Protein AF-A0AAD5Q438-F1 (afdb_monomer_lite)

InterPro domains:
  IPR006906 Timeless, N-terminal [PF04821] (2-163)
  IPR044998 Timeless [PTHR22940] (2-163)

Secondary structure (DSSP, 8-state):
-HHHHHTS-TTT-HHHHHHHHTTHIIIIIHHHHHH-TT-HHHHHHHHHHHHHHHSPPPTT-S-HHHHHHHHHHHHHHHTTTTHHHHHHHHHHHHHHS-GGG--HHHHHHHHHHHHHHHHHHHSPPPPGGG--GGGGGGGGHHHHHHHHHHHTTHHHHHHHHHH--

pLDDT: mean 92.46, std 6.97, range [46.72, 98.56]

Organism: Pythium insidiosum (NCBI:txid114742)

Sequence (165 aa):
MQRAIRRDHARHKLVAKQLGKWKILQKKLLPLLVNHQHDWSLVFSILKVLVMLTMKPPRESTNIAQQLKYLREYKHAFLRDGVISILMTILVEPLAKKGAARSAQDYLNMELVLTLIRNLLAIPNEDPRFVTSATSHFSRLQEDLIYTLHEENVYEMILLFAQVR

Structure (mmCIF, N/CA/C/O backbone):
data_AF-A0AAD5Q438-F1
#
_entry.id   AF-A0AAD5Q438-F1
#
loop_
_atom_site.group_PDB
_atom_site.id
_atom_site.type_symbol
_atom_site.label_atom_id
_atom_site.label_alt_id
_atom_site.label_comp_id
_atom_site.label_asym_id
_atom_site.label_entity_id
_atom_site.label_seq_id
_atom_site.pdbx_PDB_ins_code
_atom_site.Cartn_x
_atom_site.Cartn_y
_atom_site.Cartn_z
_atom_site.occupancy
_atom_site.B_iso_or_equiv
_atom_site.auth_seq_id
_atom_site.auth_comp_id
_atom_site.auth_asym_id
_atom_site.auth_atom_id
_atom_site.pdbx_PDB_model_num
ATOM 1 N N . MET A 1 1 ? 11.688 -8.677 11.210 1.00 77.69 1 MET A N 1
ATOM 2 C CA . MET A 1 1 ? 11.560 -8.006 9.892 1.00 77.69 1 MET A CA 1
ATOM 3 C C . MET A 1 1 ? 11.604 -6.480 9.990 1.00 77.69 1 MET A C 1
ATOM 5 O O . MET A 1 1 ? 12.518 -5.894 9.428 1.00 77.69 1 MET A O 1
ATOM 9 N N . GLN A 1 2 ? 10.703 -5.831 10.744 1.00 81.31 2 GLN A N 1
ATOM 10 C CA . GLN A 1 2 ? 10.656 -4.359 10.854 1.00 81.31 2 GLN A CA 1
ATOM 11 C C . GLN A 1 2 ? 12.009 -3.716 11.206 1.00 81.31 2 GLN A C 1
ATOM 13 O O . GLN A 1 2 ? 12.439 -2.780 10.541 1.00 81.31 2 GLN A O 1
ATOM 18 N N . ARG A 1 3 ? 12.724 -4.267 12.199 1.00 81.38 3 ARG A N 1
ATOM 19 C CA . ARG A 1 3 ? 14.057 -3.790 12.608 1.00 81.38 3 ARG A CA 1
ATOM 20 C C . ARG A 1 3 ? 15.086 -3.817 11.473 1.00 81.38 3 ARG A C 1
ATOM 22 O O . ARG A 1 3 ? 15.884 -2.896 11.372 1.00 81.38 3 ARG A O 1
ATOM 29 N N . ALA A 1 4 ? 15.058 -4.848 10.628 1.00 80.75 4 ALA A N 1
ATOM 30 C CA . ALA A 1 4 ? 15.988 -4.979 9.508 1.00 80.75 4 ALA A CA 1
ATOM 31 C C . ALA A 1 4 ? 15.695 -3.947 8.409 1.00 80.75 4 ALA A C 1
ATOM 33 O O . ALA A 1 4 ? 16.625 -3.364 7.874 1.00 80.75 4 ALA A O 1
ATOM 34 N N . ILE A 1 5 ? 14.415 -3.667 8.132 1.00 84.12 5 ILE A N 1
ATOM 35 C CA . ILE A 1 5 ? 14.012 -2.662 7.135 1.00 84.12 5 ILE A CA 1
ATOM 36 C C . ILE A 1 5 ? 14.323 -1.241 7.626 1.00 84.12 5 ILE A C 1
ATOM 38 O O . ILE A 1 5 ? 14.831 -0.427 6.862 1.00 84.12 5 ILE A O 1
ATOM 42 N N . ARG A 1 6 ? 14.077 -0.939 8.910 1.00 84.38 6 ARG A N 1
ATOM 43 C CA . ARG A 1 6 ? 14.398 0.380 9.493 1.00 84.38 6 ARG A CA 1
ATOM 44 C C . ARG A 1 6 ? 15.893 0.687 9.482 1.00 84.38 6 ARG A C 1
ATOM 46 O O . ARG A 1 6 ? 16.272 1.838 9.321 1.00 84.38 6 ARG A O 1
ATOM 53 N N . ARG A 1 7 ? 16.726 -0.338 9.668 1.00 85.88 7 ARG A N 1
ATOM 54 C CA . ARG A 1 7 ? 18.191 -0.231 9.628 1.00 85.88 7 ARG A CA 1
ATOM 55 C C . ARG A 1 7 ? 18.762 -0.416 8.218 1.00 85.88 7 ARG A C 1
ATOM 57 O O . ARG A 1 7 ? 19.977 -0.407 8.063 1.00 85.88 7 ARG A O 1
ATOM 64 N N . ASP A 1 8 ? 17.914 -0.620 7.209 1.00 85.75 8 ASP A N 1
ATOM 65 C CA . ASP A 1 8 ? 18.370 -0.834 5.840 1.00 85.75 8 ASP A CA 1
ATOM 66 C C . ASP A 1 8 ? 18.984 0.452 5.288 1.00 85.75 8 ASP A C 1
ATOM 68 O O . ASP A 1 8 ? 18.429 1.548 5.427 1.00 85.75 8 ASP A O 1
ATOM 72 N N . HIS A 1 9 ? 20.135 0.306 4.642 1.00 80.50 9 HIS A N 1
ATOM 73 C CA . HIS A 1 9 ? 20.934 1.436 4.199 1.00 80.50 9 HIS A CA 1
ATOM 74 C C . HIS A 1 9 ? 20.128 2.319 3.241 1.00 80.50 9 HIS A C 1
ATOM 76 O O . HIS A 1 9 ? 19.623 1.834 2.225 1.00 80.50 9 HIS A O 1
ATOM 82 N N . ALA A 1 10 ? 20.050 3.625 3.520 1.00 77.38 10 ALA A N 1
ATOM 83 C CA . ALA A 1 10 ? 19.198 4.558 2.778 1.00 77.38 10 ALA A CA 1
ATOM 84 C C . ALA A 1 10 ? 19.457 4.524 1.263 1.00 77.38 10 ALA A C 1
ATOM 86 O O . ALA A 1 10 ? 18.514 4.451 0.481 1.00 77.38 10 ALA A O 1
ATOM 87 N N . ARG A 1 11 ? 20.738 4.489 0.873 1.00 78.12 11 ARG A N 1
ATOM 88 C CA . ARG A 1 11 ? 21.179 4.435 -0.528 1.00 78.12 11 ARG A CA 1
ATOM 89 C C . ARG A 1 11 ? 20.997 3.070 -1.201 1.00 78.12 11 ARG A C 1
ATOM 91 O O . ARG A 1 11 ? 20.561 2.995 -2.346 1.00 78.12 11 ARG A O 1
ATOM 98 N N . HIS A 1 12 ? 21.383 1.989 -0.522 1.00 81.25 12 HIS A N 1
ATOM 99 C CA . HIS A 1 12 ? 21.522 0.678 -1.155 1.00 81.25 12 HIS A CA 1
ATOM 100 C C . HIS A 1 12 ? 20.286 -0.194 -1.013 1.00 81.25 12 HIS A C 1
ATOM 102 O O . HIS A 1 12 ? 20.091 -1.026 -1.891 1.00 81.25 12 HIS A O 1
ATOM 108 N N . LYS A 1 13 ? 19.465 -0.015 0.030 1.00 84.62 13 LYS A N 1
ATOM 109 C CA . LYS A 1 13 ? 18.191 -0.722 0.241 1.00 84.62 13 LYS A CA 1
ATOM 110 C C . LYS A 1 13 ? 18.273 -2.235 -0.024 1.00 84.62 13 LYS A C 1
ATOM 112 O O . LYS A 1 13 ? 17.460 -2.789 -0.770 1.00 84.62 13 LYS A O 1
ATOM 117 N N . LEU A 1 14 ? 19.321 -2.891 0.482 1.00 87.88 14 LEU A N 1
ATOM 118 C CA . LEU A 1 14 ? 19.617 -4.291 0.154 1.00 87.88 14 LEU A CA 1
ATOM 119 C C . LEU A 1 14 ? 18.568 -5.225 0.752 1.00 87.88 14 LEU A C 1
ATOM 121 O O . LEU A 1 14 ? 18.113 -6.146 0.071 1.00 87.88 14 LEU A O 1
ATOM 125 N N . VAL A 1 15 ? 18.130 -4.948 1.984 1.00 88.69 15 VAL A N 1
ATOM 126 C CA . VAL A 1 15 ? 17.078 -5.733 2.640 1.00 88.69 15 VAL A CA 1
ATOM 127 C C . VAL A 1 15 ? 15.776 -5.590 1.858 1.00 88.69 15 VAL A C 1
ATOM 129 O O . VAL A 1 15 ? 15.175 -6.597 1.487 1.00 88.69 15 VAL A O 1
ATOM 132 N N . ALA A 1 16 ? 15.362 -4.363 1.532 1.00 88.56 16 ALA A N 1
ATOM 133 C CA . ALA A 1 16 ? 14.133 -4.132 0.772 1.00 88.56 16 ALA A CA 1
ATOM 134 C C . ALA A 1 16 ? 14.167 -4.798 -0.618 1.00 88.56 16 ALA A C 1
ATOM 136 O O . ALA A 1 16 ? 13.191 -5.438 -1.018 1.00 88.56 16 ALA A O 1
ATOM 137 N N . LYS A 1 17 ? 15.300 -4.726 -1.331 1.00 90.31 17 LYS A N 1
ATOM 138 C CA . LYS A 1 17 ? 15.475 -5.402 -2.629 1.00 90.31 17 LYS A CA 1
ATOM 139 C C . LYS A 1 17 ? 15.405 -6.923 -2.512 1.00 90.31 17 LYS A C 1
ATOM 141 O O . LYS A 1 17 ? 14.794 -7.563 -3.368 1.00 90.31 17 LYS A O 1
ATOM 146 N N . GLN A 1 18 ? 15.981 -7.502 -1.459 1.00 93.50 18 GLN A N 1
ATOM 147 C CA . GLN A 1 18 ? 15.918 -8.944 -1.226 1.00 93.50 18 GLN A CA 1
ATOM 148 C C . GLN A 1 18 ? 14.487 -9.410 -0.924 1.00 93.50 18 GLN A C 1
ATOM 150 O O . GLN A 1 18 ? 14.037 -10.422 -1.463 1.00 93.50 18 GLN A O 1
ATOM 155 N N . LEU A 1 19 ? 13.747 -8.644 -0.119 1.00 94.31 19 LEU A N 1
ATOM 156 C CA . LEU A 1 19 ? 12.341 -8.921 0.182 1.00 94.31 19 LEU A CA 1
ATOM 157 C C . LEU A 1 19 ? 11.454 -8.836 -1.069 1.00 94.31 19 LEU A C 1
ATOM 159 O O . LEU A 1 19 ? 10.572 -9.683 -1.239 1.00 94.31 19 LEU A O 1
ATOM 163 N N . GLY A 1 20 ? 11.726 -7.874 -1.959 1.00 94.44 20 GLY A N 1
ATOM 164 C CA . GLY A 1 20 ? 11.065 -7.765 -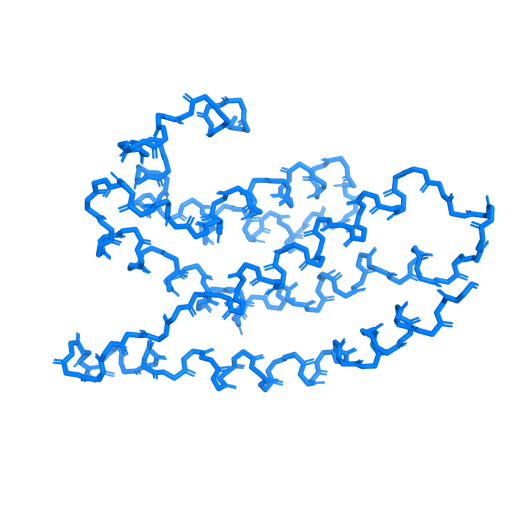3.262 1.00 94.44 20 GLY A CA 1
ATOM 165 C C . GLY A 1 20 ? 11.357 -8.954 -4.167 1.00 94.44 20 GLY A C 1
ATOM 166 O O . GLY A 1 20 ? 10.429 -9.580 -4.674 1.00 94.44 20 GLY A O 1
ATOM 167 N N . LYS A 1 21 ? 12.628 -9.364 -4.272 1.00 96.00 21 LYS A N 1
ATOM 168 C CA . LYS A 1 21 ? 13.026 -10.562 -5.033 1.00 96.00 21 LYS A CA 1
ATOM 169 C C . LYS A 1 21 ? 12.302 -11.824 -4.552 1.00 96.00 21 LYS A C 1
ATOM 171 O O . LYS A 1 21 ? 11.902 -12.657 -5.360 1.00 96.00 21 LYS A O 1
ATOM 176 N N . TRP A 1 22 ? 12.121 -11.971 -3.242 1.00 97.19 22 TRP A N 1
ATOM 177 C CA . TRP A 1 22 ? 11.404 -13.103 -2.647 1.00 97.19 22 TRP A CA 1
ATOM 178 C C . TRP A 1 22 ? 9.877 -12.983 -2.703 1.00 97.19 22 TRP A C 1
ATOM 180 O O . TRP A 1 22 ? 9.185 -13.929 -2.323 1.00 97.19 22 TRP A O 1
ATOM 190 N N . LYS A 1 23 ? 9.342 -11.853 -3.185 1.00 96.81 23 LYS A N 1
ATOM 191 C CA . LYS A 1 23 ? 7.906 -11.547 -3.204 1.00 96.81 23 LYS A CA 1
ATOM 192 C C . LYS A 1 23 ? 7.259 -11.722 -1.828 1.00 96.81 23 LYS A C 1
ATOM 194 O O . LYS A 1 23 ? 6.167 -12.273 -1.714 1.00 96.81 23 LYS A O 1
ATOM 199 N N . ILE A 1 24 ? 7.950 -11.300 -0.763 1.00 97.62 24 ILE A N 1
ATOM 200 C CA . ILE A 1 24 ? 7.473 -11.494 0.618 1.00 97.62 24 ILE A CA 1
ATOM 201 C C . ILE A 1 24 ? 6.149 -10.767 0.853 1.00 97.62 24 ILE A C 1
ATOM 203 O O . ILE A 1 24 ? 5.281 -11.298 1.542 1.00 97.62 24 ILE A O 1
ATOM 207 N N . LEU A 1 25 ? 5.970 -9.586 0.257 1.00 97.38 25 LEU A N 1
ATOM 208 C CA . LEU A 1 25 ? 4.723 -8.838 0.373 1.00 97.38 25 LEU A CA 1
ATOM 209 C C . LEU A 1 25 ? 3.546 -9.660 -0.163 1.00 97.38 25 LEU A C 1
ATOM 211 O O . LEU A 1 25 ? 2.611 -9.934 0.581 1.00 97.38 25 LEU A O 1
ATOM 215 N N . GLN A 1 26 ? 3.651 -10.135 -1.401 1.00 97.19 26 GLN A N 1
ATOM 216 C CA . GLN A 1 26 ? 2.583 -10.863 -2.085 1.00 97.19 26 GLN A CA 1
ATOM 217 C C . GLN A 1 26 ? 2.381 -12.277 -1.528 1.00 97.19 26 GLN A C 1
ATOM 219 O O . GLN A 1 26 ? 1.259 -12.735 -1.378 1.00 97.19 26 GLN A O 1
ATOM 224 N N . LYS A 1 27 ? 3.465 -12.997 -1.212 1.00 96.81 27 LYS A N 1
ATOM 225 C CA . LYS A 1 27 ? 3.393 -14.414 -0.813 1.00 96.81 27 LYS A CA 1
ATOM 226 C C . LYS A 1 27 ? 3.162 -14.635 0.678 1.00 96.81 27 LYS A C 1
ATOM 228 O O . LYS A 1 27 ? 2.895 -15.768 1.074 1.00 96.81 27 LYS A O 1
ATOM 233 N N . LYS A 1 28 ? 3.382 -13.617 1.516 1.00 96.25 28 LYS A N 1
ATOM 234 C CA . LYS A 1 28 ? 3.335 -13.755 2.980 1.00 96.25 28 LYS A CA 1
ATOM 235 C C . LYS A 1 28 ? 2.534 -12.640 3.633 1.00 96.25 28 LYS A C 1
ATOM 237 O O . LYS A 1 28 ? 1.582 -12.944 4.335 1.00 96.25 28 LYS A O 1
ATOM 242 N N . LEU A 1 29 ? 2.895 -11.375 3.417 1.00 97.12 29 LEU A N 1
ATOM 243 C CA . LEU A 1 29 ? 2.296 -10.274 4.182 1.00 97.12 29 LEU A CA 1
ATOM 244 C C . LEU A 1 29 ? 0.822 -10.048 3.845 1.00 97.12 29 LEU A C 1
ATOM 246 O O . LEU A 1 29 ? 0.022 -9.967 4.771 1.00 97.12 29 LEU A O 1
ATOM 250 N N . LEU A 1 30 ? 0.462 -9.970 2.559 1.00 97.12 30 LEU A N 1
ATOM 251 C CA . LEU A 1 30 ? -0.936 -9.779 2.160 1.00 97.12 30 LEU A CA 1
ATOM 252 C C . LEU A 1 30 ? -1.809 -10.986 2.543 1.00 97.12 30 LEU A C 1
ATOM 254 O O . LEU A 1 30 ? -2.815 -10.765 3.210 1.00 97.12 30 LEU A O 1
ATOM 258 N N . PRO A 1 31 ? -1.411 -12.251 2.285 1.00 96.56 31 PRO A N 1
ATOM 259 C CA . PRO A 1 31 ? -2.179 -13.398 2.765 1.00 96.56 31 PRO A CA 1
ATOM 260 C C . PRO A 1 31 ? -2.343 -13.428 4.287 1.00 96.56 31 PRO A C 1
ATOM 262 O O . PRO A 1 31 ? -3.410 -13.785 4.775 1.00 96.56 31 PRO A O 1
ATOM 265 N N . LEU A 1 32 ? -1.316 -13.049 5.057 1.00 96.12 32 LEU A N 1
ATOM 266 C CA . LEU A 1 32 ? -1.444 -12.967 6.514 1.00 96.12 32 LEU A CA 1
ATOM 267 C C . LEU A 1 32 ? -2.428 -11.871 6.935 1.00 96.12 32 LEU A C 1
ATOM 269 O O . LEU A 1 32 ? -3.242 -12.106 7.821 1.00 96.12 32 LEU A O 1
ATOM 273 N N . LEU A 1 33 ? -2.377 -10.704 6.288 1.00 95.75 33 LEU A N 1
ATOM 274 C CA . LEU A 1 33 ? -3.303 -9.603 6.553 1.00 95.75 33 LEU A CA 1
ATOM 275 C C . LEU A 1 33 ? -4.754 -10.007 6.262 1.00 95.75 33 LEU A C 1
ATOM 277 O O . LEU A 1 33 ? -5.629 -9.727 7.072 1.00 95.75 33 LEU A O 1
ATOM 281 N N . VAL A 1 34 ? -4.994 -10.697 5.144 1.00 94.94 34 VAL A N 1
ATOM 282 C CA . VAL A 1 34 ? -6.332 -11.146 4.729 1.00 94.94 34 VAL A CA 1
ATOM 283 C C . VAL A 1 34 ? -6.881 -12.225 5.663 1.00 94.94 34 VAL A C 1
ATOM 285 O O . VAL A 1 34 ? -8.044 -12.154 6.052 1.00 94.94 34 VAL A O 1
ATOM 288 N N . ASN A 1 35 ? -6.056 -13.197 6.059 1.00 95.00 35 ASN A N 1
ATOM 289 C CA . ASN A 1 35 ? -6.524 -14.379 6.791 1.00 95.00 35 ASN A CA 1
ATOM 290 C C . ASN A 1 35 ? -6.510 -14.229 8.325 1.00 95.00 35 ASN A C 1
ATOM 292 O O . ASN A 1 35 ? -7.115 -15.045 9.015 1.00 95.00 35 ASN A O 1
ATOM 296 N N . HIS A 1 36 ? -5.839 -13.211 8.878 1.00 94.31 36 HIS A N 1
ATOM 297 C CA . HIS A 1 36 ? -5.666 -13.045 10.331 1.00 94.31 36 HIS A CA 1
ATOM 298 C C . HIS A 1 36 ? -6.108 -11.665 10.844 1.00 94.31 36 HIS A C 1
ATOM 300 O O . HIS A 1 36 ? -5.473 -11.090 11.725 1.00 94.31 36 HIS A O 1
ATOM 306 N N . GLN A 1 37 ? -7.223 -11.142 10.328 1.00 90.50 37 GLN A N 1
ATOM 307 C CA . GLN A 1 37 ? -7.727 -9.797 10.654 1.00 90.50 37 GLN A CA 1
ATOM 308 C C . GLN A 1 37 ? -8.085 -9.594 12.142 1.00 90.50 37 GLN A C 1
ATOM 310 O O . GLN A 1 37 ? -8.107 -8.465 12.617 1.00 90.50 37 GLN A O 1
ATOM 315 N N . HIS A 1 38 ? -8.318 -10.674 12.894 1.00 91.69 38 HIS A N 1
ATOM 316 C CA . HIS A 1 38 ? -8.657 -10.625 14.322 1.00 91.69 38 HIS A CA 1
ATOM 317 C C . HIS A 1 38 ? -7.442 -10.402 15.241 1.00 91.69 38 HIS A C 1
ATOM 319 O O . HIS A 1 38 ? -7.604 -9.960 16.379 1.00 91.69 38 HIS A O 1
ATOM 325 N N . ASP A 1 39 ? -6.222 -10.698 14.775 1.00 95.25 39 ASP A N 1
ATOM 326 C CA . ASP A 1 39 ? -4.997 -10.441 15.538 1.00 95.25 39 ASP A CA 1
ATOM 327 C C . ASP A 1 39 ? -4.493 -9.026 15.235 1.00 95.25 39 ASP A C 1
ATOM 329 O O . ASP A 1 39 ? -3.649 -8.798 14.364 1.00 95.25 39 ASP A O 1
ATOM 333 N N . TRP A 1 40 ? -5.018 -8.051 15.976 1.00 91.75 40 TRP A N 1
ATOM 334 C CA . TRP A 1 40 ? -4.681 -6.639 15.798 1.00 91.75 40 TRP A CA 1
ATOM 335 C C . TRP A 1 40 ? -3.190 -6.333 15.974 1.00 91.75 40 TRP A C 1
ATOM 337 O O . TRP A 1 40 ? -2.664 -5.449 15.296 1.00 91.75 40 TRP A O 1
ATOM 347 N N . SER A 1 41 ? -2.481 -7.074 16.830 1.00 93.31 41 SER A N 1
ATOM 348 C CA . SER A 1 41 ? -1.034 -6.902 17.020 1.00 93.31 41 SER A CA 1
ATOM 349 C C . SER A 1 41 ? -0.262 -7.311 15.762 1.00 93.31 41 SER A C 1
ATOM 351 O O . SER A 1 41 ? 0.650 -6.598 15.307 1.00 93.31 41 SER A O 1
ATOM 353 N N . LEU A 1 42 ? -0.667 -8.429 15.152 1.00 94.69 42 LEU A N 1
ATOM 354 C CA . LEU A 1 42 ? -0.128 -8.898 13.882 1.00 94.69 42 LEU A CA 1
ATOM 355 C C . LEU A 1 42 ? -0.493 -7.954 12.732 1.00 94.69 42 LEU A C 1
ATOM 357 O O . LEU A 1 42 ? 0.412 -7.517 12.016 1.00 94.69 42 LEU A O 1
ATOM 361 N N . VAL A 1 43 ? -1.771 -7.593 12.583 1.00 94.69 43 VAL A N 1
ATOM 362 C CA . VAL A 1 43 ? -2.263 -6.660 11.549 1.00 94.69 43 VAL A CA 1
ATOM 363 C C . VAL A 1 43 ? -1.463 -5.365 11.593 1.00 94.69 43 VAL A C 1
ATOM 365 O O . VAL A 1 43 ? -0.859 -4.956 10.599 1.00 94.69 43 VAL A O 1
ATOM 368 N N . PHE A 1 44 ? -1.354 -4.763 12.773 1.00 94.25 44 PHE A N 1
ATOM 369 C CA . PHE A 1 44 ? -0.615 -3.527 12.975 1.00 94.25 44 PHE A CA 1
ATOM 370 C C . PHE A 1 44 ? 0.877 -3.667 12.643 1.00 94.25 44 PHE A C 1
ATOM 372 O O . PHE A 1 44 ? 1.498 -2.785 12.034 1.00 94.25 44 PHE A O 1
ATOM 379 N N . SER A 1 45 ? 1.468 -4.808 12.994 1.00 95.25 45 SER A N 1
ATOM 380 C CA . SER A 1 45 ? 2.851 -5.116 12.648 1.00 95.25 45 SER A CA 1
ATOM 381 C C . SER A 1 45 ? 3.058 -5.288 11.142 1.00 95.25 45 SER A C 1
ATOM 383 O O . SER A 1 45 ? 4.099 -4.865 10.623 1.00 95.25 45 SER A O 1
ATOM 385 N N . ILE A 1 46 ? 2.087 -5.869 10.437 1.00 96.25 46 ILE A N 1
ATOM 386 C CA . ILE A 1 46 ? 2.102 -6.014 8.982 1.00 96.25 46 ILE A CA 1
ATOM 387 C C . ILE A 1 46 ? 1.955 -4.644 8.316 1.00 96.25 46 ILE A C 1
ATOM 389 O O . ILE A 1 46 ? 2.798 -4.311 7.482 1.00 96.25 46 ILE A O 1
ATOM 393 N N . LEU A 1 47 ? 0.991 -3.810 8.726 1.00 96.50 47 LEU A N 1
ATOM 394 C CA . LEU A 1 47 ? 0.791 -2.462 8.171 1.00 96.50 47 LEU A CA 1
ATOM 395 C C . LEU A 1 47 ? 2.071 -1.624 8.219 1.00 96.50 47 LEU A C 1
ATOM 397 O O . LEU A 1 47 ? 2.466 -1.033 7.215 1.00 96.50 47 LEU A O 1
ATOM 401 N N . LYS A 1 48 ? 2.789 -1.641 9.349 1.00 96.19 48 LYS A N 1
ATOM 402 C CA . LYS A 1 48 ? 4.090 -0.963 9.471 1.00 96.19 48 LYS A CA 1
ATOM 403 C C . LYS A 1 48 ? 5.095 -1.450 8.429 1.00 96.19 48 LYS A C 1
ATOM 405 O O . LYS A 1 48 ? 5.832 -0.647 7.859 1.00 96.19 48 LYS A O 1
ATOM 410 N N . VAL A 1 49 ? 5.164 -2.760 8.191 1.00 96.44 49 VAL A N 1
ATOM 411 C CA . VAL A 1 49 ? 6.055 -3.331 7.171 1.00 96.44 49 VAL A CA 1
ATOM 412 C C . VAL A 1 49 ? 5.610 -2.923 5.769 1.00 96.44 49 VAL A C 1
ATOM 414 O O . VAL A 1 49 ? 6.463 -2.523 4.979 1.00 96.44 49 VAL A O 1
ATOM 417 N N . LEU A 1 50 ? 4.311 -2.971 5.471 1.00 97.19 50 LEU A N 1
ATOM 418 C CA . LEU A 1 50 ? 3.753 -2.559 4.181 1.00 97.19 50 LEU A CA 1
ATOM 419 C C . LEU A 1 50 ? 4.050 -1.085 3.887 1.00 97.19 50 LEU A C 1
ATOM 421 O O . LEU A 1 50 ? 4.542 -0.770 2.804 1.00 97.19 50 LEU A O 1
ATOM 425 N N . VAL A 1 51 ? 3.862 -0.197 4.868 1.00 97.62 51 VAL A N 1
ATOM 426 C CA . VAL A 1 51 ? 4.244 1.219 4.763 1.00 97.62 51 VAL A CA 1
ATOM 427 C C . VAL A 1 51 ? 5.729 1.352 4.435 1.00 97.62 51 VAL A C 1
ATOM 429 O O . VAL A 1 51 ? 6.081 2.029 3.474 1.00 97.62 51 VAL A O 1
ATOM 432 N N . MET A 1 52 ? 6.612 0.663 5.165 1.00 95.06 52 MET A N 1
ATOM 433 C CA . MET A 1 52 ? 8.056 0.748 4.915 1.00 95.06 52 MET A CA 1
ATOM 434 C C . MET A 1 52 ? 8.471 0.197 3.541 1.00 95.06 52 MET A C 1
ATOM 436 O O . MET A 1 52 ? 9.379 0.750 2.922 1.00 95.06 52 MET A O 1
ATOM 440 N N . LEU A 1 53 ? 7.835 -0.877 3.062 1.00 96.50 53 LEU A N 1
ATOM 441 C CA . LEU A 1 53 ? 8.134 -1.488 1.760 1.00 96.50 53 LEU A CA 1
ATOM 442 C C . LEU A 1 53 ? 7.596 -0.681 0.573 1.00 96.50 53 LEU A C 1
ATOM 444 O O . LEU A 1 53 ? 8.115 -0.832 -0.530 1.00 96.50 53 LEU A O 1
ATOM 448 N N . THR A 1 54 ? 6.581 0.155 0.792 1.00 97.31 54 THR A N 1
ATOM 449 C CA . THR A 1 54 ? 5.941 0.976 -0.249 1.00 97.31 54 THR A CA 1
ATOM 450 C C . THR A 1 54 ? 6.483 2.405 -0.322 1.00 97.31 54 THR A C 1
ATOM 452 O O . THR A 1 54 ? 6.048 3.184 -1.166 1.00 97.31 54 THR A O 1
ATOM 455 N N . MET A 1 55 ? 7.451 2.770 0.526 1.00 95.06 55 MET A N 1
ATOM 456 C CA . MET A 1 55 ? 8.071 4.095 0.485 1.00 95.06 55 MET A CA 1
ATOM 457 C C . MET A 1 55 ? 8.736 4.361 -0.869 1.00 95.06 55 MET A C 1
ATOM 459 O O . MET A 1 55 ? 9.491 3.534 -1.387 1.00 95.06 55 MET A O 1
ATOM 463 N N . LYS A 1 56 ? 8.519 5.568 -1.402 1.00 93.25 56 LYS A N 1
ATOM 464 C CA . LYS A 1 56 ? 9.209 6.046 -2.603 1.00 93.25 56 LYS A CA 1
ATOM 465 C C . LYS A 1 56 ? 10.733 5.968 -2.404 1.00 93.25 56 LYS A C 1
ATOM 467 O O . LYS A 1 56 ? 11.220 6.421 -1.363 1.00 93.25 56 LYS A O 1
ATOM 472 N N . PRO A 1 57 ? 11.505 5.464 -3.386 1.00 91.88 57 PRO A N 1
ATOM 473 C CA . PRO A 1 57 ? 12.955 5.435 -3.279 1.00 91.88 57 PRO A CA 1
ATOM 474 C C . PRO A 1 57 ? 13.513 6.864 -3.160 1.00 91.88 57 PRO A C 1
ATOM 476 O O . PRO A 1 57 ? 13.132 7.727 -3.959 1.00 91.88 57 PRO A O 1
ATOM 479 N N . PRO A 1 58 ? 14.419 7.138 -2.201 1.00 88.94 58 PRO A N 1
ATOM 480 C CA . PRO A 1 58 ? 15.154 8.400 -2.154 1.00 88.94 58 PRO A CA 1
ATOM 481 C C . PRO A 1 58 ? 15.872 8.678 -3.477 1.00 88.94 58 PRO A C 1
ATOM 483 O O . PRO A 1 58 ? 16.365 7.739 -4.106 1.00 88.94 58 PRO A O 1
ATOM 486 N N . ARG A 1 59 ? 15.990 9.956 -3.866 1.00 86.25 59 ARG A N 1
ATOM 487 C CA . ARG A 1 59 ? 16.631 10.372 -5.132 1.00 86.25 59 ARG A CA 1
ATOM 488 C C . ARG A 1 59 ? 18.066 9.856 -5.275 1.00 86.25 59 ARG A C 1
ATOM 490 O O . ARG A 1 59 ? 18.499 9.547 -6.374 1.00 86.25 59 ARG A O 1
ATOM 497 N N . GLU A 1 60 ? 18.770 9.718 -4.159 1.00 87.50 60 GLU A N 1
ATOM 498 C CA . GLU A 1 60 ? 20.163 9.264 -4.101 1.00 87.50 60 GLU A CA 1
ATOM 499 C C . GLU A 1 60 ? 20.316 7.733 -4.141 1.00 87.50 60 GLU A C 1
ATOM 501 O O . GLU A 1 60 ? 21.438 7.220 -4.131 1.00 87.50 60 GLU A O 1
ATOM 506 N N . SER A 1 61 ? 19.210 6.980 -4.160 1.00 89.25 61 SER A N 1
ATOM 507 C CA . SER A 1 61 ? 19.245 5.517 -4.098 1.00 89.25 61 SER A CA 1
ATOM 508 C C . SER A 1 61 ? 19.894 4.897 -5.327 1.00 89.25 61 SER A C 1
ATOM 510 O O . SER A 1 61 ? 19.724 5.363 -6.451 1.00 89.25 61 SER A O 1
ATOM 512 N N . THR A 1 62 ? 20.560 3.759 -5.143 1.00 89.94 62 THR A N 1
ATOM 513 C CA . THR A 1 62 ? 21.051 2.974 -6.278 1.00 89.94 62 THR A CA 1
ATOM 514 C C . THR A 1 62 ? 19.973 2.048 -6.831 1.00 89.94 62 THR A C 1
ATOM 516 O O . THR A 1 62 ? 19.179 1.447 -6.094 1.00 89.94 62 THR A O 1
ATOM 519 N N . ASN A 1 63 ? 20.001 1.860 -8.151 1.00 89.94 63 ASN A N 1
ATOM 520 C CA . ASN A 1 63 ? 19.122 0.937 -8.866 1.00 89.94 63 ASN A CA 1
ATOM 521 C C . ASN A 1 63 ? 17.624 1.256 -8.651 1.00 89.94 63 ASN A C 1
ATOM 523 O O . ASN A 1 63 ? 16.828 0.392 -8.278 1.00 89.94 63 ASN A O 1
ATOM 527 N N . ILE A 1 64 ? 17.261 2.532 -8.836 1.00 92.81 64 ILE A N 1
ATOM 528 C CA . ILE A 1 64 ? 15.887 3.038 -8.674 1.00 92.81 64 ILE A CA 1
ATOM 529 C C . ILE A 1 64 ? 14.916 2.290 -9.590 1.00 92.81 64 ILE A C 1
ATOM 531 O O . ILE A 1 64 ? 13.835 1.934 -9.138 1.00 92.81 64 ILE A O 1
ATOM 535 N N . ALA A 1 65 ? 15.315 1.973 -10.827 1.00 93.12 65 ALA A N 1
ATOM 536 C CA . ALA A 1 65 ? 14.485 1.219 -11.769 1.00 93.12 65 ALA A CA 1
ATOM 537 C C . ALA A 1 65 ? 14.022 -0.128 -11.185 1.00 93.12 65 ALA A C 1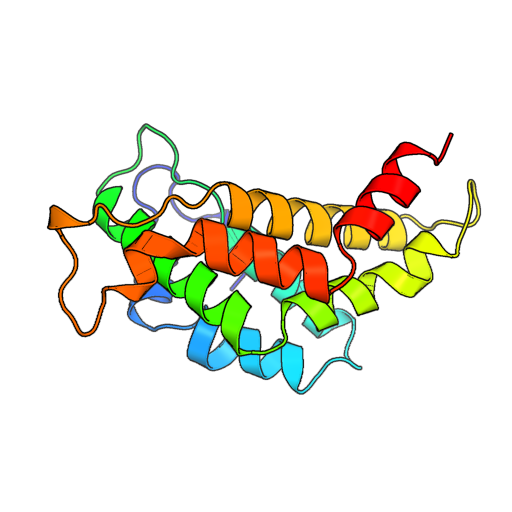
ATOM 539 O O . ALA A 1 65 ? 12.831 -0.434 -11.190 1.00 93.12 65 ALA A O 1
ATOM 540 N N . GLN A 1 66 ? 14.933 -0.900 -10.582 1.00 94.69 66 GLN A N 1
ATOM 541 C CA . GLN A 1 66 ? 14.579 -2.169 -9.943 1.00 94.69 66 GLN A CA 1
ATOM 542 C C . GLN A 1 66 ? 13.677 -1.983 -8.713 1.00 94.69 66 GLN A C 1
ATOM 544 O O . GLN A 1 66 ? 12.807 -2.816 -8.454 1.00 94.69 66 GLN A O 1
ATOM 549 N N . GLN A 1 67 ? 13.869 -0.908 -7.945 1.00 94.94 67 GLN A N 1
ATOM 550 C CA . GLN A 1 67 ? 13.001 -0.603 -6.804 1.00 94.94 67 GLN A CA 1
ATOM 551 C C . GLN A 1 67 ? 11.591 -0.212 -7.265 1.00 94.94 67 GLN A C 1
ATOM 553 O O . GLN A 1 67 ? 10.616 -0.719 -6.718 1.00 94.94 67 GLN A O 1
ATOM 558 N N . LEU A 1 68 ? 11.476 0.618 -8.307 1.00 96.25 68 LEU A N 1
ATOM 559 C CA . LEU A 1 68 ? 10.196 0.981 -8.918 1.00 96.25 68 LEU A CA 1
ATOM 560 C C . LEU A 1 68 ? 9.481 -0.241 -9.495 1.00 96.25 68 LEU A C 1
ATOM 562 O O . LEU A 1 68 ? 8.277 -0.375 -9.294 1.00 96.25 68 LEU A O 1
ATOM 566 N N . LYS A 1 69 ? 10.213 -1.171 -10.120 1.00 96.31 69 LYS A N 1
ATOM 567 C CA . LYS A 1 69 ? 9.652 -2.456 -10.553 1.00 96.31 69 LYS A CA 1
ATOM 568 C C . LYS A 1 69 ? 8.979 -3.197 -9.391 1.00 96.31 69 LYS A C 1
ATOM 570 O O . LYS A 1 69 ? 7.816 -3.565 -9.507 1.00 96.31 69 LYS A O 1
ATOM 575 N N . TYR A 1 70 ? 9.663 -3.365 -8.256 1.00 97.62 70 TYR A N 1
ATOM 576 C CA . TYR A 1 70 ? 9.058 -4.029 -7.093 1.00 97.62 70 TYR A CA 1
ATOM 577 C C . TYR A 1 70 ? 7.872 -3.252 -6.518 1.00 97.62 70 TYR A C 1
ATOM 579 O O . TYR A 1 70 ? 6.870 -3.859 -6.160 1.00 97.62 70 TYR A O 1
ATOM 587 N N . LEU A 1 71 ? 7.944 -1.920 -6.472 1.00 98.19 71 LEU A N 1
ATOM 588 C CA . LEU A 1 71 ? 6.829 -1.090 -6.016 1.00 98.19 71 LEU A CA 1
ATOM 589 C C . LEU A 1 71 ? 5.588 -1.251 -6.904 1.00 98.19 71 LEU A C 1
ATOM 591 O O . LEU A 1 71 ? 4.483 -1.369 -6.381 1.00 98.19 71 LEU A O 1
ATOM 595 N N . ARG A 1 72 ? 5.751 -1.326 -8.228 1.00 98.25 72 ARG A N 1
ATOM 596 C CA . ARG A 1 72 ? 4.643 -1.610 -9.155 1.00 98.25 72 ARG A CA 1
ATOM 597 C C . ARG A 1 72 ? 4.071 -3.008 -8.940 1.00 98.25 72 ARG A C 1
ATOM 599 O O . ARG A 1 72 ? 2.854 -3.1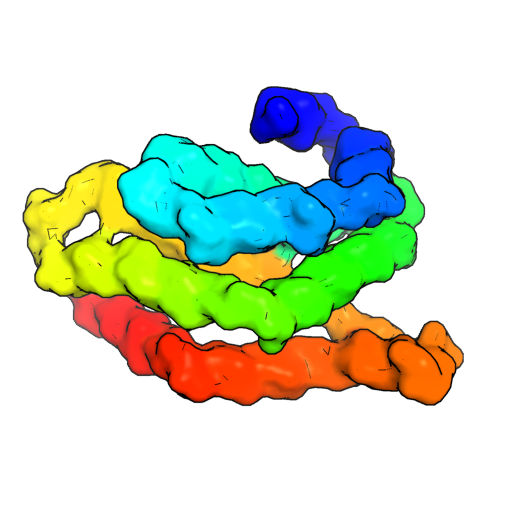57 -8.888 1.00 98.25 72 ARG A O 1
ATOM 606 N N . GLU A 1 73 ? 4.924 -4.013 -8.734 1.00 97.94 73 GLU A N 1
ATOM 607 C CA . GLU A 1 73 ? 4.482 -5.367 -8.368 1.00 97.94 73 GLU A CA 1
ATOM 608 C C . GLU A 1 73 ? 3.721 -5.392 -7.031 1.00 97.94 73 GLU A C 1
ATOM 610 O O . GLU A 1 73 ? 2.790 -6.181 -6.874 1.00 97.94 73 GLU A O 1
ATOM 615 N N . TYR A 1 74 ? 4.092 -4.545 -6.066 1.00 98.44 74 TYR A N 1
ATOM 616 C CA . TYR A 1 74 ? 3.346 -4.397 -4.817 1.00 98.44 74 TYR A CA 1
ATOM 617 C C . TYR A 1 74 ? 1.998 -3.732 -5.061 1.00 98.44 74 TYR A C 1
ATOM 619 O O . TYR A 1 74 ? 0.984 -4.297 -4.667 1.00 98.44 74 TYR A O 1
ATOM 627 N N . LYS A 1 75 ? 1.970 -2.583 -5.750 1.00 98.56 75 LYS A N 1
ATOM 628 C CA . LYS A 1 75 ? 0.729 -1.875 -6.095 1.00 98.56 75 LYS A CA 1
ATOM 629 C C . LYS A 1 75 ? -0.255 -2.799 -6.801 1.00 98.56 75 LYS A C 1
ATOM 631 O O . LYS A 1 75 ? -1.407 -2.853 -6.400 1.00 98.56 75 LYS A O 1
ATOM 636 N N . HIS A 1 76 ? 0.211 -3.585 -7.768 1.00 97.94 76 HIS A N 1
ATOM 637 C CA . HIS A 1 76 ? -0.641 -4.556 -8.445 1.00 97.94 76 HIS A CA 1
ATOM 638 C C . HIS A 1 76 ? -1.248 -5.597 -7.490 1.00 97.94 76 HIS A C 1
ATOM 640 O O . HIS A 1 76 ? -2.423 -5.917 -7.618 1.00 97.94 76 HIS A O 1
ATOM 646 N N . ALA A 1 77 ? -0.487 -6.096 -6.511 1.00 97.69 77 ALA A N 1
ATOM 647 C CA . ALA A 1 77 ? -1.000 -7.059 -5.534 1.00 97.69 77 ALA A CA 1
ATOM 648 C C . ALA A 1 77 ? -2.058 -6.448 -4.596 1.00 97.69 77 ALA A C 1
ATOM 650 O O . ALA A 1 77 ? -3.084 -7.070 -4.335 1.00 97.69 77 ALA A O 1
ATOM 651 N N . PHE A 1 78 ? -1.871 -5.195 -4.163 1.00 97.56 78 PHE A N 1
ATOM 652 C CA . PHE A 1 78 ? -2.881 -4.473 -3.373 1.00 97.56 78 PHE A CA 1
ATOM 653 C C . PHE A 1 78 ? -4.239 -4.374 -4.081 1.00 97.56 78 PHE A C 1
ATOM 655 O O . PHE A 1 78 ? -5.268 -4.412 -3.412 1.00 97.56 78 PHE A O 1
ATOM 662 N N . LEU A 1 79 ? -4.238 -4.278 -5.414 1.00 95.81 79 LEU A N 1
ATOM 663 C CA . LEU A 1 79 ? -5.451 -4.181 -6.233 1.00 95.81 79 LEU A CA 1
ATOM 664 C C . LEU A 1 79 ? -6.169 -5.524 -6.439 1.00 95.81 79 LEU A C 1
ATOM 666 O O . LEU A 1 79 ? -7.278 -5.542 -6.959 1.00 95.81 79 LEU A O 1
ATOM 670 N N . ARG A 1 80 ? -5.548 -6.657 -6.086 1.00 89.81 80 ARG A N 1
ATOM 671 C CA . ARG A 1 80 ? -6.098 -7.999 -6.347 1.00 89.81 80 ARG A CA 1
ATOM 672 C C . ARG A 1 80 ? -6.657 -8.681 -5.106 1.00 89.81 80 ARG A C 1
ATOM 674 O O . ARG A 1 80 ? -7.652 -9.387 -5.215 1.00 89.81 80 ARG A O 1
ATOM 681 N N . ASP A 1 81 ? -6.048 -8.460 -3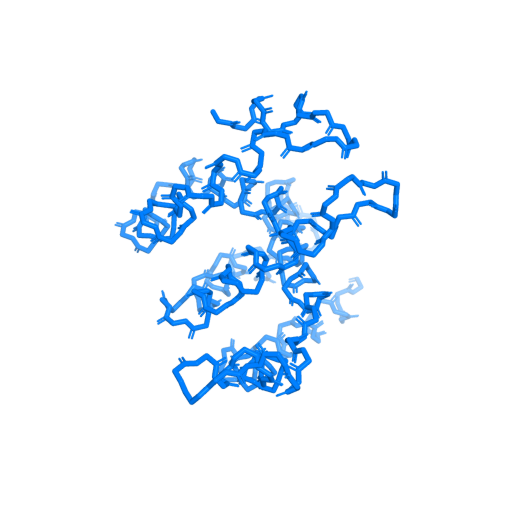.946 1.00 83.06 81 ASP A N 1
ATOM 682 C CA . ASP A 1 81 ? -6.291 -9.306 -2.770 1.00 83.06 81 ASP A CA 1
ATOM 683 C C . ASP A 1 81 ? -7.321 -8.711 -1.785 1.00 83.06 81 ASP A C 1
ATOM 685 O O . ASP A 1 81 ? -7.250 -8.974 -0.586 1.00 83.06 81 ASP A O 1
ATOM 689 N N . GLY A 1 82 ? -8.237 -7.846 -2.249 1.00 90.56 82 GLY A N 1
ATOM 690 C CA . GLY A 1 82 ? -9.234 -7.172 -1.390 1.00 90.56 82 GLY A CA 1
ATOM 691 C C . GLY A 1 82 ? -8.616 -6.290 -0.295 1.00 90.56 82 GLY A C 1
ATOM 692 O O . GLY A 1 82 ? -9.268 -5.927 0.683 1.00 90.56 82 GLY A O 1
ATOM 693 N N . VAL A 1 83 ? -7.328 -5.958 -0.432 1.00 94.88 83 VAL A N 1
ATOM 694 C CA . VAL A 1 83 ? -6.542 -5.325 0.633 1.00 94.88 83 VAL A CA 1
ATOM 695 C C . VAL A 1 83 ? -7.064 -3.934 0.942 1.00 94.88 83 VAL A C 1
ATOM 697 O O . VAL A 1 83 ? -7.104 -3.553 2.106 1.00 94.88 83 VAL A O 1
ATOM 700 N N . ILE A 1 84 ? -7.471 -3.181 -0.083 1.00 95.81 84 ILE A N 1
ATOM 701 C CA . ILE A 1 84 ? -8.016 -1.831 0.095 1.00 95.81 84 ILE A CA 1
ATOM 702 C C . ILE A 1 84 ? -9.266 -1.872 0.984 1.00 95.81 84 ILE A C 1
ATOM 704 O O . ILE A 1 84 ? -9.332 -1.108 1.942 1.00 95.81 84 ILE A O 1
ATOM 708 N N . SER A 1 85 ? -10.169 -2.831 0.775 1.00 95.62 85 SER A N 1
ATOM 7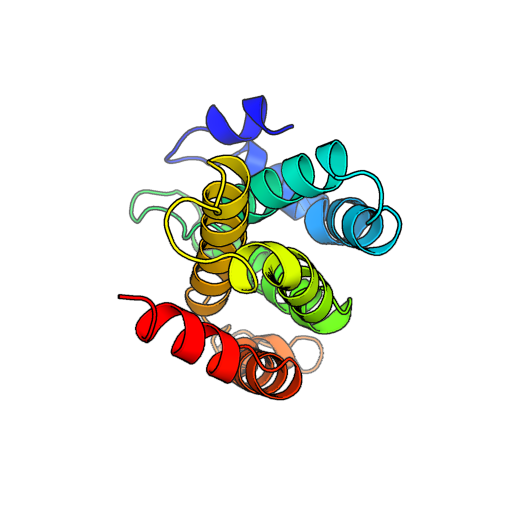09 C CA . SER A 1 85 ? -11.350 -3.034 1.627 1.00 95.62 85 SER A CA 1
ATOM 710 C C . SER A 1 85 ? -10.993 -3.297 3.099 1.00 95.62 85 SER A C 1
ATOM 712 O O . SER A 1 85 ? -11.564 -2.716 4.027 1.00 95.62 85 SER A O 1
ATOM 714 N N . ILE A 1 86 ? -9.961 -4.114 3.343 1.00 95.38 86 ILE A N 1
ATOM 715 C CA . ILE A 1 86 ? -9.452 -4.371 4.701 1.00 95.38 86 ILE A CA 1
ATOM 716 C C . ILE A 1 86 ? -8.895 -3.085 5.323 1.00 95.38 86 ILE A C 1
ATOM 718 O O . ILE A 1 86 ? -9.162 -2.798 6.490 1.00 95.38 86 ILE A O 1
ATOM 722 N N . LEU A 1 87 ? -8.148 -2.282 4.556 1.00 95.69 87 LEU A N 1
ATOM 723 C CA . LEU A 1 87 ? -7.648 -0.989 5.030 1.00 95.69 87 LEU A CA 1
ATOM 724 C C . LEU A 1 87 ? -8.794 -0.052 5.439 1.00 95.69 87 LEU A C 1
ATOM 726 O O . LEU A 1 87 ? -8.667 0.644 6.445 1.00 95.69 87 LEU A O 1
ATOM 730 N N . MET A 1 88 ? -9.911 -0.070 4.710 1.00 95.12 88 MET A N 1
ATOM 731 C CA . MET A 1 88 ? -11.113 0.692 5.062 1.00 95.12 88 MET A CA 1
ATOM 732 C C . MET A 1 88 ? -11.756 0.188 6.349 1.00 95.12 88 MET A C 1
ATOM 734 O O . MET A 1 88 ? -12.097 0.988 7.220 1.00 95.12 88 MET A O 1
ATOM 738 N N . THR A 1 89 ? -11.841 -1.131 6.521 1.00 94.31 89 THR A N 1
ATOM 739 C CA . THR A 1 89 ? -12.398 -1.752 7.732 1.00 94.31 89 THR A CA 1
ATOM 740 C C . THR A 1 89 ? -11.607 -1.354 8.982 1.00 94.31 89 THR A C 1
ATOM 742 O O . THR A 1 89 ? -12.191 -1.039 10.017 1.00 94.31 89 THR A O 1
ATOM 745 N N . ILE A 1 90 ? -10.277 -1.261 8.874 1.00 94.06 90 ILE A N 1
ATOM 746 C CA . ILE A 1 90 ? -9.392 -0.807 9.963 1.00 94.06 90 ILE A CA 1
ATOM 747 C C . ILE A 1 90 ? -9.699 0.637 10.398 1.00 94.06 90 ILE A C 1
ATOM 749 O O . ILE A 1 90 ? -9.437 1.008 11.544 1.00 94.06 90 ILE A O 1
ATOM 753 N N . LEU A 1 91 ? -10.264 1.457 9.509 1.00 93.06 91 LEU A N 1
ATOM 754 C CA . LEU A 1 91 ? -10.597 2.854 9.783 1.00 93.06 91 LEU A CA 1
ATOM 755 C C . LEU A 1 91 ? -12.007 3.068 10.340 1.00 93.06 91 LEU A C 1
ATOM 757 O O . LEU A 1 91 ? -12.271 4.157 10.848 1.00 93.06 91 LEU A O 1
ATOM 761 N N . VAL A 1 92 ? -12.885 2.062 10.303 1.00 91.62 92 VAL A N 1
ATOM 762 C CA . VAL A 1 92 ? -14.287 2.191 10.740 1.00 91.62 92 VAL A CA 1
ATOM 763 C C . VAL A 1 92 ? -14.384 2.675 12.188 1.00 91.62 92 VAL A C 1
ATOM 765 O O . VAL A 1 92 ? -15.018 3.694 12.465 1.00 91.62 92 VAL A O 1
ATOM 768 N N . GLU A 1 93 ? -13.727 1.981 13.118 1.00 90.88 93 GLU A N 1
ATOM 769 C CA . GLU A 1 93 ? -13.796 2.321 14.542 1.00 90.88 93 GLU A CA 1
ATOM 770 C C . GLU A 1 93 ? -13.097 3.663 14.867 1.00 90.88 93 GLU A C 1
ATOM 772 O O . GLU A 1 93 ? -13.723 4.509 15.520 1.00 90.88 93 GLU A O 1
ATOM 777 N N . PRO A 1 94 ? -11.865 3.945 14.382 1.00 90.81 94 PRO A N 1
ATOM 778 C CA . PRO A 1 94 ? -11.232 5.254 14.562 1.00 90.81 94 PRO A CA 1
ATOM 779 C C . PRO A 1 94 ? -12.065 6.436 14.046 1.00 90.81 94 PRO A C 1
ATOM 781 O O . PRO A 1 94 ? -12.079 7.508 14.664 1.00 90.81 94 PRO A O 1
ATOM 784 N N . LEU A 1 95 ? -12.763 6.261 12.921 1.00 88.75 95 LEU A N 1
ATOM 785 C CA . LEU A 1 95 ? -13.581 7.313 12.317 1.00 88.75 95 LEU A CA 1
ATOM 786 C C . LEU A 1 95 ? -14.895 7.549 13.060 1.00 88.75 95 LEU A C 1
ATOM 788 O O . LEU A 1 95 ? -15.324 8.701 13.149 1.00 88.75 95 LEU A O 1
ATOM 792 N N . ALA A 1 96 ? -15.492 6.505 13.638 1.00 89.62 96 ALA A N 1
ATOM 793 C CA . ALA A 1 96 ? -16.714 6.619 14.433 1.00 89.62 96 ALA A CA 1
ATOM 794 C C . ALA A 1 96 ? -16.511 7.428 15.731 1.00 89.62 96 ALA A C 1
ATOM 796 O O . ALA A 1 96 ? -17.419 8.130 16.187 1.00 89.62 96 ALA A O 1
ATOM 797 N N . LYS A 1 97 ? -15.313 7.366 16.325 1.00 90.62 97 LYS A N 1
ATOM 798 C CA . LYS A 1 97 ? -14.938 8.146 17.517 1.00 90.62 97 LYS A CA 1
ATOM 799 C C . LYS A 1 97 ? -14.735 9.624 17.160 1.00 90.62 97 LYS A C 1
ATOM 801 O O . LYS A 1 97 ? -14.250 9.933 16.078 1.00 90.62 97 LYS A O 1
ATOM 806 N N . LYS A 1 98 ? -15.046 10.557 18.071 1.00 84.38 98 LYS A N 1
ATOM 807 C CA . LYS A 1 98 ? -14.855 12.013 17.875 1.00 84.38 98 LYS A CA 1
ATOM 808 C C . LYS A 1 98 ? -14.011 12.639 18.987 1.00 84.38 98 LYS A C 1
ATOM 810 O O . LYS A 1 98 ? -14.131 12.253 20.147 1.00 84.38 98 LYS A O 1
ATOM 815 N N . GLY A 1 99 ? -13.200 13.639 18.632 1.00 79.69 99 GLY A N 1
ATOM 816 C CA . GLY A 1 99 ? -12.424 14.445 19.581 1.00 79.69 99 GLY A CA 1
ATOM 817 C C . GLY A 1 99 ? -11.620 13.602 20.575 1.00 79.69 99 GLY A C 1
ATOM 818 O O . GLY A 1 99 ? -10.898 12.685 20.183 1.00 79.69 99 GLY A O 1
ATOM 819 N N . ALA A 1 100 ? -11.791 13.889 21.866 1.00 84.50 100 ALA A N 1
ATOM 820 C CA . ALA A 1 100 ? -11.091 13.222 22.965 1.00 84.50 100 ALA A CA 1
ATOM 821 C C . ALA A 1 100 ? -11.408 11.718 23.115 1.00 84.50 100 ALA A C 1
ATOM 823 O O . ALA A 1 100 ? -10.690 11.024 23.828 1.00 84.50 100 ALA A O 1
ATOM 824 N N . ALA A 1 101 ? -12.442 11.193 22.443 1.00 89.31 101 ALA A N 1
ATOM 825 C CA . ALA A 1 101 ? -12.737 9.759 22.450 1.00 89.31 101 ALA A CA 1
ATOM 826 C C . ALA A 1 101 ? -11.765 8.938 21.580 1.00 89.31 101 ALA A C 1
ATOM 828 O O . ALA A 1 101 ? -11.730 7.714 21.701 1.00 89.31 101 ALA A O 1
ATOM 829 N N . ARG A 1 102 ? -10.985 9.580 20.695 1.00 92.69 102 ARG A N 1
ATOM 830 C CA . ARG A 1 102 ? -9.945 8.900 19.909 1.00 92.69 102 ARG A CA 1
ATOM 831 C C . ARG A 1 102 ? -8.689 8.690 20.745 1.00 92.69 102 ARG A C 1
ATOM 833 O O . ARG A 1 102 ? -8.092 9.641 21.246 1.00 92.69 102 ARG A O 1
ATOM 840 N N . SER A 1 103 ? -8.260 7.440 20.835 1.00 94.62 103 SER A N 1
ATOM 841 C CA . SER A 1 103 ? -7.010 7.050 21.480 1.00 94.62 103 SER A CA 1
ATOM 842 C C . SER A 1 103 ? -5.797 7.323 20.583 1.00 94.62 103 SER A C 1
ATOM 844 O O . SER A 1 103 ? -5.911 7.470 19.366 1.00 94.62 103 SER A O 1
ATOM 846 N N . ALA A 1 104 ? -4.596 7.303 21.165 1.00 93.38 104 ALA A N 1
ATOM 847 C CA . ALA A 1 104 ? -3.352 7.363 20.394 1.00 93.38 104 ALA A CA 1
ATOM 848 C C . ALA A 1 104 ? -3.233 6.218 19.365 1.00 93.38 104 ALA A C 1
ATOM 850 O O . ALA A 1 104 ? -2.662 6.406 18.291 1.00 93.38 104 ALA A O 1
ATOM 851 N N . GLN A 1 105 ? -3.795 5.043 19.670 1.00 92.69 105 GLN A N 1
ATOM 852 C CA . GLN A 1 105 ? -3.799 3.905 18.754 1.00 92.69 105 GLN A CA 1
ATOM 853 C C . GLN A 1 105 ? -4.725 4.143 17.553 1.00 92.69 105 GLN A C 1
ATOM 855 O O . GLN A 1 105 ? -4.361 3.770 16.439 1.00 92.69 105 GLN A O 1
ATOM 860 N N . ASP A 1 106 ? -5.870 4.805 17.755 1.00 93.19 106 ASP A N 1
ATOM 861 C CA . ASP A 1 106 ? -6.778 5.188 16.665 1.00 93.19 106 ASP A CA 1
ATOM 862 C C . ASP A 1 106 ? -6.052 6.100 15.665 1.00 93.19 106 ASP A C 1
ATOM 864 O O . ASP A 1 106 ? -6.016 5.804 14.470 1.00 93.19 106 ASP A O 1
ATOM 868 N N . TYR A 1 107 ? -5.376 7.146 16.156 1.00 92.94 107 TYR A N 1
ATOM 869 C CA . TYR A 1 107 ? -4.588 8.048 15.308 1.00 92.94 107 TYR A CA 1
ATOM 870 C C . TYR A 1 107 ? -3.470 7.327 14.558 1.00 92.94 107 TYR A C 1
ATOM 872 O O . TYR A 1 107 ? -3.234 7.603 13.385 1.00 92.94 107 TYR A O 1
ATOM 880 N N . LEU A 1 108 ? -2.803 6.375 15.208 1.00 94.25 108 LEU A N 1
ATOM 881 C CA . LEU A 1 108 ? -1.716 5.628 14.590 1.00 94.25 108 LEU A CA 1
ATOM 882 C C . LEU A 1 108 ? -2.217 4.661 13.508 1.00 94.25 108 LEU A C 1
ATOM 884 O O . LEU A 1 108 ? -1.559 4.495 12.480 1.00 94.25 108 LEU A O 1
ATOM 888 N N . ASN A 1 109 ? -3.390 4.053 13.700 1.00 94.00 109 ASN A N 1
ATOM 889 C CA . ASN A 1 109 ? -4.050 3.259 12.663 1.00 94.00 109 ASN A CA 1
ATOM 890 C C . ASN A 1 109 ? -4.431 4.143 11.466 1.00 94.00 109 ASN A C 1
ATOM 892 O O . ASN A 1 109 ? -4.118 3.793 10.326 1.00 94.00 109 ASN A O 1
ATOM 896 N N . MET A 1 110 ? -5.024 5.312 11.732 1.00 93.69 110 MET A N 1
ATOM 897 C CA . MET A 1 110 ? -5.366 6.305 10.709 1.00 93.69 110 MET A CA 1
ATOM 898 C C . MET A 1 110 ? -4.128 6.738 9.915 1.00 93.69 110 MET A C 1
ATOM 900 O O . MET A 1 110 ? -4.121 6.666 8.686 1.00 93.69 110 MET A O 1
ATOM 904 N N . GLU A 1 111 ? -3.048 7.108 10.604 1.00 94.81 111 GLU A N 1
ATOM 905 C CA . GLU A 1 111 ? -1.787 7.518 9.985 1.00 94.81 111 GLU A CA 1
ATOM 906 C C . GLU A 1 111 ? -1.195 6.411 9.106 1.00 94.81 111 GLU A C 1
ATOM 908 O O . GLU A 1 111 ? -0.793 6.681 7.971 1.00 94.81 111 GLU A O 1
ATOM 913 N N . LEU A 1 112 ? -1.147 5.165 9.590 1.00 96.81 112 LEU A N 1
ATOM 914 C CA . LEU A 1 112 ? -0.587 4.049 8.826 1.00 96.81 112 LEU A CA 1
ATOM 915 C C . LEU A 1 112 ? -1.381 3.769 7.550 1.00 96.81 112 LEU A C 1
ATOM 917 O O . LEU A 1 112 ? -0.768 3.602 6.492 1.00 96.81 112 LEU A O 1
ATOM 921 N N . VAL A 1 113 ? -2.714 3.732 7.631 1.00 96.69 113 VAL A N 1
ATOM 922 C CA . VAL A 1 113 ? -3.562 3.463 6.462 1.00 96.69 113 VAL A CA 1
ATOM 923 C C . VAL A 1 113 ? -3.452 4.596 5.444 1.00 96.69 113 VAL A C 1
ATOM 925 O O . VAL A 1 113 ? -3.162 4.336 4.275 1.00 96.69 113 VAL A O 1
ATOM 928 N N . LEU A 1 114 ? -3.584 5.854 5.877 1.00 95.88 114 LEU A N 1
ATOM 929 C CA . LEU A 1 114 ? -3.462 7.013 4.986 1.00 95.88 114 LEU A CA 1
ATOM 930 C C . LEU A 1 114 ? -2.067 7.101 4.354 1.00 95.88 114 LEU A C 1
ATOM 932 O O . LEU A 1 114 ? -1.930 7.383 3.163 1.00 95.88 114 LEU A O 1
ATOM 936 N N . THR A 1 115 ? -1.020 6.798 5.123 1.00 97.69 115 THR A N 1
ATOM 937 C CA . THR A 1 115 ? 0.357 6.742 4.618 1.00 97.69 115 THR A CA 1
ATOM 938 C C . THR A 1 115 ? 0.519 5.657 3.560 1.00 97.69 115 THR A C 1
ATOM 940 O O . THR A 1 115 ? 1.191 5.883 2.551 1.00 97.69 115 THR A O 1
ATOM 943 N N . LEU A 1 116 ? -0.093 4.490 3.763 1.00 97.81 116 LEU A N 1
ATOM 944 C CA . LEU A 1 116 ? -0.044 3.392 2.806 1.00 97.81 116 LEU A CA 1
ATOM 945 C C . LEU A 1 116 ? -0.776 3.753 1.507 1.00 97.81 116 LEU A C 1
ATOM 947 O O . LEU A 1 116 ? -0.196 3.587 0.435 1.00 97.81 116 LEU A O 1
ATOM 951 N N . ILE A 1 117 ? -1.979 4.331 1.590 1.00 97.00 117 ILE A N 1
ATOM 952 C CA . ILE A 1 117 ? -2.730 4.821 0.420 1.00 97.00 117 ILE A CA 1
ATOM 953 C C . ILE A 1 117 ? -1.910 5.877 -0.334 1.00 97.00 117 ILE A C 1
ATOM 955 O O . ILE A 1 117 ? -1.702 5.758 -1.544 1.00 97.00 117 ILE A O 1
ATOM 959 N N . ARG A 1 118 ? -1.350 6.865 0.376 1.00 97.50 118 ARG A N 1
ATOM 960 C CA . ARG A 1 118 ? -0.461 7.883 -0.208 1.00 97.50 118 ARG A CA 1
ATOM 961 C C . ARG A 1 118 ? 0.737 7.251 -0.917 1.00 97.50 118 ARG A C 1
ATOM 963 O O . ARG A 1 118 ? 1.099 7.671 -2.014 1.00 97.50 118 ARG A O 1
ATOM 970 N N . ASN A 1 119 ? 1.370 6.256 -0.298 1.00 98.44 119 ASN A N 1
ATOM 971 C CA . ASN A 1 119 ? 2.497 5.556 -0.902 1.00 98.44 119 ASN A CA 1
ATOM 972 C C . ASN A 1 119 ? 2.074 4.847 -2.199 1.00 98.44 119 ASN A C 1
ATOM 974 O O . ASN A 1 119 ? 2.766 4.992 -3.201 1.00 98.44 119 ASN A O 1
ATOM 978 N N . LEU A 1 120 ? 0.929 4.153 -2.216 1.00 98.12 120 LEU A N 1
ATOM 979 C CA . LEU A 1 120 ? 0.396 3.494 -3.417 1.00 98.12 120 LEU A CA 1
ATOM 980 C C . LEU A 1 120 ? 0.075 4.490 -4.542 1.00 98.12 120 LEU A C 1
ATOM 982 O O . LEU A 1 120 ? 0.398 4.232 -5.707 1.00 98.12 120 LEU A O 1
ATOM 986 N N . LEU A 1 121 ? -0.496 5.648 -4.206 1.00 97.44 121 LEU A N 1
ATOM 987 C CA . LEU A 1 121 ? -0.737 6.741 -5.155 1.00 97.44 121 LEU A CA 1
ATOM 988 C C . LEU A 1 121 ? 0.573 7.281 -5.750 1.00 97.44 121 LEU A C 1
ATOM 990 O O . LEU A 1 121 ? 0.637 7.581 -6.939 1.00 97.44 121 LEU A O 1
ATOM 994 N N . ALA A 1 122 ? 1.649 7.339 -4.962 1.00 97.38 122 ALA A N 1
ATOM 995 C CA . ALA A 1 122 ? 2.947 7.842 -5.410 1.00 97.38 122 ALA A CA 1
ATOM 996 C C . ALA A 1 122 ? 3.730 6.878 -6.327 1.00 97.38 122 ALA A C 1
ATOM 998 O O . ALA A 1 122 ? 4.734 7.289 -6.917 1.00 97.38 122 ALA A O 1
ATOM 999 N N . ILE A 1 123 ? 3.320 5.608 -6.441 1.00 98.00 123 ILE A N 1
ATOM 1000 C CA . ILE A 1 123 ? 3.985 4.614 -7.298 1.00 98.00 123 ILE A CA 1
ATOM 1001 C C . ILE A 1 123 ? 3.561 4.836 -8.758 1.00 98.00 123 ILE A C 1
ATOM 1003 O O . ILE A 1 123 ? 2.385 4.638 -9.075 1.00 98.00 123 ILE A O 1
ATOM 1007 N N . PRO A 1 124 ? 4.485 5.212 -9.663 1.00 97.31 124 PRO A N 1
ATOM 1008 C CA . PRO A 1 124 ? 4.152 5.514 -11.051 1.00 97.31 124 PRO A CA 1
ATOM 1009 C C . PRO A 1 124 ? 3.863 4.247 -11.862 1.00 97.31 124 PRO A C 1
ATOM 1011 O O . PRO A 1 124 ? 4.416 3.180 -11.580 1.00 97.31 124 PRO A O 1
ATOM 1014 N N . ASN A 1 125 ? 3.081 4.397 -12.932 1.00 98.19 125 ASN A N 1
ATOM 1015 C CA . ASN A 1 125 ? 2.921 3.367 -13.960 1.00 98.19 125 ASN A CA 1
ATOM 1016 C C . ASN A 1 125 ? 4.280 3.016 -14.597 1.00 98.19 125 ASN A C 1
ATOM 1018 O O . ASN A 1 125 ? 5.253 3.778 -14.508 1.00 98.19 125 ASN A O 1
ATOM 1022 N N . GLU A 1 126 ? 4.380 1.826 -15.186 1.00 97.56 126 GLU A N 1
ATOM 1023 C CA . GLU A 1 126 ? 5.490 1.516 -16.090 1.00 97.56 126 GLU A CA 1
ATOM 1024 C C . GLU A 1 126 ? 5.318 2.282 -17.399 1.00 97.56 126 GLU A C 1
ATOM 1026 O O . GLU A 1 126 ? 4.192 2.492 -17.851 1.00 97.56 126 GLU A O 1
ATOM 1031 N N . ASP A 1 127 ? 6.430 2.698 -18.001 1.00 96.12 127 ASP A N 1
ATOM 1032 C CA . ASP A 1 127 ? 6.383 3.288 -19.336 1.00 96.12 127 ASP A CA 1
ATOM 1033 C C . ASP A 1 127 ? 5.781 2.264 -20.321 1.00 96.12 127 ASP A C 1
ATOM 1035 O O . ASP A 1 127 ? 6.274 1.130 -20.382 1.00 96.12 127 ASP A O 1
ATOM 1039 N N . PRO A 1 128 ? 4.757 2.630 -21.113 1.00 94.38 128 PRO A N 1
ATOM 1040 C CA . PRO A 1 128 ? 4.163 1.735 -22.103 1.00 94.38 128 PRO A CA 1
ATOM 1041 C C . PRO A 1 128 ? 5.174 1.135 -23.094 1.00 94.38 128 PRO A C 1
ATOM 1043 O O . PRO A 1 128 ? 4.932 0.065 -23.647 1.00 94.38 128 PRO A O 1
ATOM 1046 N N . ARG A 1 129 ? 6.331 1.777 -23.302 1.00 95.12 129 ARG A N 1
ATOM 1047 C CA . ARG A 1 129 ? 7.409 1.268 -24.168 1.00 95.12 129 ARG A CA 1
ATOM 1048 C C . ARG A 1 129 ? 8.181 0.092 -23.561 1.00 95.12 129 ARG A C 1
ATOM 1050 O O . ARG A 1 129 ? 8.879 -0.605 -24.291 1.00 95.12 129 ARG A O 1
ATOM 1057 N N . PHE A 1 130 ? 8.081 -0.127 -22.249 1.00 93.81 130 PHE A N 1
ATOM 1058 C CA . PHE A 1 130 ?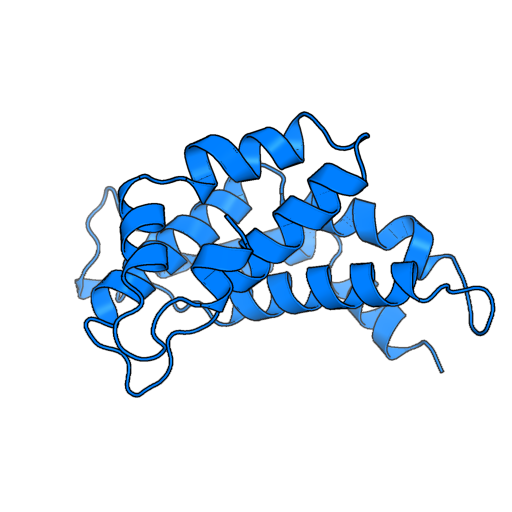 8.801 -1.185 -21.526 1.00 93.81 130 PHE A CA 1
ATOM 1059 C C . PHE A 1 130 ? 7.898 -2.334 -21.054 1.00 93.81 130 PHE A C 1
ATOM 1061 O O . PHE A 1 130 ? 8.364 -3.224 -20.339 1.00 93.81 130 PHE A O 1
ATOM 1068 N N . VAL A 1 131 ? 6.621 -2.348 -21.448 1.00 94.88 131 VAL A N 1
ATOM 1069 C CA . VAL A 1 131 ? 5.696 -3.450 -21.146 1.00 94.88 131 VAL A CA 1
ATOM 1070 C C . VAL A 1 131 ? 5.508 -4.374 -22.350 1.00 94.88 131 VAL A C 1
ATOM 1072 O O . VAL A 1 131 ? 5.645 -3.975 -23.502 1.00 94.88 131 VAL A O 1
ATOM 1075 N N . THR A 1 132 ? 5.178 -5.632 -22.074 1.00 95.00 132 THR A N 1
ATOM 1076 C CA . THR A 1 132 ? 4.750 -6.629 -23.062 1.00 95.00 132 THR A CA 1
ATOM 1077 C C . THR A 1 132 ? 3.265 -6.918 -22.871 1.00 95.00 132 THR A C 1
ATOM 1079 O O . THR A 1 132 ? 2.663 -6.464 -21.897 1.00 95.00 132 THR A O 1
ATOM 1082 N N . SER A 1 133 ? 2.651 -7.728 -23.736 1.00 93.19 133 SER A N 1
ATOM 1083 C CA . SER A 1 133 ? 1.241 -8.117 -23.571 1.00 93.19 133 SER A CA 1
ATOM 1084 C C . SER A 1 133 ? 0.949 -8.704 -22.182 1.00 93.19 133 SER A C 1
ATOM 1086 O O . SER A 1 133 ? -0.060 -8.355 -21.571 1.00 93.19 133 SER A O 1
ATOM 1088 N N . ALA A 1 134 ? 1.873 -9.505 -21.634 1.00 93.88 134 ALA A N 1
ATOM 1089 C CA . ALA A 1 134 ? 1.752 -10.112 -20.305 1.00 93.88 134 ALA A CA 1
ATOM 1090 C C . ALA A 1 134 ? 1.895 -9.105 -19.144 1.00 93.88 134 ALA A C 1
ATOM 1092 O O . ALA A 1 134 ? 1.388 -9.347 -18.049 1.00 93.88 134 ALA A O 1
ATOM 1093 N N . THR A 1 135 ? 2.577 -7.978 -19.362 1.00 95.38 135 THR A N 1
ATOM 1094 C CA . THR A 1 135 ? 2.859 -6.958 -18.336 1.00 95.38 135 THR A CA 1
ATOM 1095 C C . THR A 1 135 ? 2.168 -5.619 -18.602 1.00 95.38 135 THR A C 1
ATOM 1097 O O . THR A 1 135 ? 2.383 -4.660 -17.865 1.00 95.38 135 THR A O 1
ATOM 1100 N N . SER A 1 136 ? 1.295 -5.559 -19.610 1.00 95.62 136 SER A N 1
ATOM 1101 C CA . SER A 1 136 ? 0.580 -4.355 -20.055 1.00 95.62 136 SER A CA 1
ATOM 1102 C C . SER A 1 136 ? -0.201 -3.660 -18.936 1.00 95.62 136 SER A C 1
ATOM 1104 O O . SER A 1 136 ? -0.232 -2.432 -18.879 1.00 95.62 136 SER A O 1
ATOM 1106 N N . HIS A 1 137 ? -0.745 -4.423 -17.985 1.00 95.00 137 HIS A N 1
ATOM 1107 C CA . HIS A 1 137 ? -1.441 -3.900 -16.806 1.00 95.00 137 HIS A CA 1
ATOM 1108 C C . HIS A 1 137 ? -0.575 -2.956 -15.950 1.00 95.00 137 HIS A C 1
ATOM 1110 O O . HIS A 1 137 ? -1.106 -2.039 -15.332 1.00 95.00 137 HIS A O 1
ATOM 1116 N N . PHE A 1 138 ? 0.759 -3.092 -15.956 1.00 97.38 138 PHE A N 1
ATOM 1117 C CA . PHE A 1 138 ? 1.633 -2.176 -15.213 1.00 97.38 138 PHE A CA 1
ATOM 1118 C C . PHE A 1 138 ? 1.625 -0.739 -15.751 1.00 97.38 138 PHE A C 1
ATOM 1120 O O . PHE A 1 138 ? 1.991 0.184 -15.020 1.00 97.38 138 PHE A O 1
ATOM 1127 N N . SER A 1 139 ? 1.198 -0.535 -17.000 1.00 97.44 139 SER A N 1
ATOM 1128 C CA . SER A 1 139 ? 1.077 0.796 -17.608 1.00 97.44 139 SER A CA 1
ATOM 1129 C C . SER A 1 139 ? -0.192 1.554 -17.199 1.00 97.44 139 SER A C 1
ATOM 1131 O O . SER A 1 139 ? -0.291 2.740 -17.498 1.00 97.44 139 SER A O 1
ATOM 1133 N N . ARG A 1 140 ? -1.131 0.896 -16.494 1.00 96.69 140 ARG A N 1
ATOM 1134 C CA . ARG A 1 140 ? -2.446 1.448 -16.109 1.00 96.69 140 ARG A CA 1
ATOM 1135 C C . ARG A 1 140 ? -2.770 1.320 -14.613 1.00 96.69 140 ARG A C 1
ATOM 1137 O O . ARG A 1 140 ? -3.922 1.389 -14.203 1.00 96.69 140 ARG A O 1
ATOM 1144 N N . LEU A 1 141 ? -1.757 1.094 -13.772 1.00 97.69 141 LEU A N 1
ATOM 1145 C CA . LEU A 1 141 ? -1.976 0.867 -12.338 1.00 97.69 141 LEU A CA 1
ATOM 1146 C C . LEU A 1 141 ? -2.593 2.070 -11.616 1.00 97.69 141 LEU A C 1
ATOM 1148 O O . LEU A 1 141 ? -3.190 1.890 -10.558 1.00 97.69 141 LEU A O 1
ATOM 1152 N N . GLN A 1 142 ? -2.370 3.295 -12.092 1.00 97.56 142 GLN A N 1
ATOM 1153 C CA . GLN A 1 142 ? -2.968 4.490 -11.494 1.00 97.56 142 GLN A CA 1
ATOM 1154 C C . GLN A 1 142 ? -4.477 4.515 -11.701 1.00 97.56 142 GLN A C 1
ATOM 1156 O O . GLN A 1 142 ? -5.212 4.754 -10.750 1.00 97.56 142 GLN A O 1
ATOM 1161 N N . GLU A 1 143 ? -4.916 4.221 -12.915 1.00 97.31 143 GLU A N 1
ATOM 1162 C CA . GLU A 1 143 ? -6.312 4.133 -13.312 1.00 97.31 143 GLU A CA 1
ATOM 1163 C C . GLU A 1 143 ? -7.011 3.014 -12.535 1.00 97.31 143 GLU A C 1
ATOM 1165 O O . GLU A 1 143 ? -8.036 3.260 -11.900 1.00 97.31 143 GLU A O 1
ATOM 1170 N N . ASP A 1 144 ? -6.392 1.829 -12.490 1.00 97.31 144 ASP A N 1
ATOM 1171 C CA . ASP A 1 144 ? -6.899 0.694 -11.715 1.00 97.31 144 ASP A CA 1
ATOM 1172 C C . ASP A 1 144 ? -7.007 1.049 -10.219 1.00 97.31 144 ASP A C 1
ATOM 1174 O O . ASP A 1 144 ? -8.002 0.732 -9.573 1.00 97.31 144 ASP A O 1
ATOM 1178 N N . LEU A 1 145 ? -6.011 1.755 -9.660 1.00 97.69 145 LEU A N 1
ATOM 1179 C CA . LEU A 1 145 ? -6.051 2.197 -8.265 1.00 97.69 145 LEU A CA 1
ATOM 1180 C C . LEU A 1 145 ? -7.171 3.203 -8.016 1.00 97.69 145 LEU A C 1
ATOM 1182 O O . LEU A 1 145 ? -7.898 3.032 -7.048 1.00 97.69 145 LEU A O 1
ATOM 1186 N N . ILE A 1 146 ? -7.322 4.228 -8.853 1.00 97.00 146 ILE A N 1
ATOM 1187 C CA . ILE A 1 146 ? -8.392 5.228 -8.717 1.00 97.00 146 ILE A CA 1
ATOM 1188 C C . ILE A 1 146 ? -9.761 4.546 -8.727 1.00 97.00 146 ILE A C 1
ATOM 1190 O O . ILE A 1 146 ? -10.589 4.837 -7.865 1.00 97.00 146 ILE A O 1
ATOM 1194 N N . TYR A 1 147 ? -9.966 3.592 -9.639 1.00 96.81 147 TYR A N 1
ATOM 1195 C CA . TYR A 1 147 ? -11.193 2.803 -9.686 1.00 96.81 147 TYR A CA 1
ATOM 1196 C C . TYR A 1 147 ? -11.404 2.016 -8.385 1.00 96.81 147 TYR A C 1
ATOM 1198 O O . TYR A 1 147 ? -12.454 2.127 -7.766 1.00 96.81 147 TYR A O 1
ATOM 1206 N N . THR A 1 148 ? -10.397 1.286 -7.897 1.00 97.12 148 THR A N 1
ATOM 1207 C CA . THR A 1 148 ? -10.527 0.548 -6.629 1.00 97.12 148 THR A CA 1
ATOM 1208 C C . THR A 1 148 ? -10.775 1.469 -5.430 1.00 97.12 148 THR A C 1
ATOM 1210 O O . THR A 1 148 ? -11.564 1.125 -4.557 1.00 97.12 148 THR A O 1
ATOM 1213 N N . LEU A 1 149 ? -10.132 2.639 -5.361 1.00 96.38 149 LEU A N 1
ATOM 1214 C CA . LEU A 1 149 ? -10.369 3.599 -4.276 1.00 96.38 149 LEU A CA 1
ATOM 1215 C C . LEU A 1 149 ? -11.809 4.139 -4.301 1.00 96.38 149 LEU A C 1
ATOM 1217 O O . LEU A 1 149 ? -12.378 4.368 -3.235 1.00 96.38 149 LEU A O 1
ATOM 1221 N N . HIS A 1 150 ? -12.390 4.314 -5.492 1.00 96.00 150 HIS A N 1
ATOM 1222 C CA . HIS A 1 150 ? -13.801 4.663 -5.652 1.00 96.00 150 HIS A CA 1
ATOM 1223 C C . HIS A 1 150 ? -14.715 3.556 -5.119 1.00 96.00 150 HIS A C 1
ATOM 1225 O O . HIS A 1 150 ? -15.519 3.809 -4.229 1.00 96.00 150 HIS A O 1
ATOM 1231 N N . GLU A 1 151 ? -14.557 2.328 -5.619 1.00 96.12 151 GLU A N 1
ATOM 1232 C CA . GLU A 1 151 ? -15.430 1.201 -5.255 1.00 96.12 151 GLU A CA 1
ATOM 1233 C C . GLU A 1 151 ? -15.407 0.896 -3.750 1.00 96.12 151 GLU A C 1
ATOM 1235 O O . GLU A 1 151 ? -16.413 0.495 -3.170 1.00 96.12 151 GLU A O 1
ATOM 1240 N N . GLU A 1 152 ? -14.264 1.123 -3.101 1.00 96.00 152 GLU A N 1
ATOM 1241 C CA . GLU A 1 152 ? -14.076 0.888 -1.667 1.00 96.00 152 GLU A CA 1
ATOM 1242 C C . GLU A 1 152 ? -14.415 2.119 -0.798 1.00 96.00 152 GLU A C 1
ATOM 1244 O O . GLU A 1 152 ? -14.106 2.138 0.394 1.00 96.00 152 GLU A O 1
ATOM 1249 N N . ASN A 1 153 ? -15.061 3.149 -1.359 1.00 94.56 153 ASN A N 1
ATOM 1250 C CA . ASN A 1 153 ? -15.514 4.365 -0.661 1.00 94.56 153 ASN A CA 1
ATOM 1251 C C . ASN A 1 153 ? -14.389 5.143 0.058 1.00 94.56 153 ASN A C 1
ATOM 1253 O O . ASN A 1 153 ? -14.563 5.726 1.139 1.00 94.56 153 ASN A O 1
ATOM 1257 N N . VAL A 1 154 ? -13.182 5.136 -0.515 1.00 93.88 154 VAL A N 1
ATOM 1258 C CA . VAL A 1 154 ? -12.024 5.831 0.069 1.00 93.88 154 VAL A CA 1
ATOM 1259 C C . VAL A 1 154 ? -12.205 7.349 -0.009 1.00 93.88 154 VAL A C 1
ATOM 1261 O O . VAL A 1 154 ? -11.735 8.066 0.875 1.00 93.88 154 VAL A O 1
ATOM 1264 N N . TYR A 1 155 ? -12.889 7.863 -1.033 1.00 90.69 155 TYR A N 1
ATOM 1265 C CA . TYR A 1 155 ? -13.102 9.303 -1.203 1.00 90.69 155 TYR A CA 1
ATOM 1266 C C . TYR A 1 155 ? -14.031 9.877 -0.134 1.00 90.69 155 TYR A C 1
ATOM 1268 O O . TYR A 1 155 ? -13.706 10.901 0.471 1.00 90.69 155 TYR A O 1
ATOM 1276 N N . GLU A 1 156 ? -15.131 9.190 0.162 1.00 89.88 156 GLU A N 1
ATOM 1277 C CA . GLU A 1 156 ? -16.074 9.522 1.230 1.00 89.88 156 GLU A CA 1
ATOM 1278 C C . GLU A 1 156 ? -15.354 9.528 2.577 1.00 89.88 156 GLU A C 1
ATOM 1280 O O . GLU A 1 156 ? -15.498 10.461 3.368 1.00 89.88 156 GLU A O 1
ATOM 1285 N N . MET A 1 157 ? -14.505 8.526 2.812 1.00 89.75 157 MET A N 1
ATOM 1286 C CA . MET A 1 157 ? -13.666 8.477 4.002 1.00 89.75 157 MET A CA 1
ATOM 1287 C C . MET A 1 157 ? -12.714 9.675 4.087 1.00 89.75 157 MET A C 1
ATOM 1289 O O . MET A 1 157 ? -12.658 10.322 5.132 1.00 89.75 157 MET A O 1
ATOM 1293 N N . ILE A 1 158 ? -12.007 10.030 3.010 1.00 87.56 158 ILE A N 1
ATOM 1294 C CA . ILE A 1 158 ? -11.120 11.206 2.994 1.00 87.56 158 ILE A CA 1
ATOM 1295 C C . ILE A 1 158 ? -11.908 12.500 3.257 1.00 87.56 158 ILE A C 1
ATOM 1297 O O . ILE A 1 158 ? -11.422 13.378 3.973 1.00 87.56 158 ILE A O 1
ATOM 1301 N N . LEU A 1 159 ? -13.130 12.621 2.732 1.00 86.44 159 LEU A N 1
ATOM 1302 C CA . LEU A 1 159 ? -14.005 13.760 3.016 1.00 86.44 159 LEU A CA 1
ATOM 1303 C C . LEU A 1 159 ? -14.384 13.823 4.499 1.00 86.44 159 LEU A C 1
ATOM 1305 O O . LEU A 1 159 ? -14.297 14.900 5.090 1.00 86.44 159 LEU A O 1
ATOM 1309 N N . LEU A 1 160 ? -14.720 12.688 5.122 1.00 82.94 160 LEU A N 1
ATOM 1310 C CA . LEU A 1 160 ? -14.962 12.627 6.567 1.00 82.94 160 LEU A CA 1
ATOM 1311 C C . LEU A 1 160 ? -13.732 13.097 7.350 1.00 82.94 160 LEU A C 1
ATOM 1313 O O . LEU A 1 160 ? -13.871 13.898 8.270 1.00 82.94 160 LEU A O 1
ATOM 1317 N N . PHE A 1 161 ? -12.527 12.677 6.957 1.00 79.19 161 PHE A N 1
ATOM 1318 C CA . PHE A 1 161 ? -11.282 13.165 7.559 1.00 79.19 161 PHE A CA 1
ATOM 1319 C C . PHE A 1 161 ? -11.120 14.685 7.434 1.00 79.19 161 PHE A C 1
ATOM 1321 O O . PHE A 1 161 ? -10.769 15.340 8.413 1.00 79.19 161 PHE A O 1
ATOM 1328 N N . ALA A 1 162 ? -11.383 15.251 6.254 1.00 79.94 162 ALA A N 1
ATOM 1329 C CA . ALA A 1 162 ? -11.238 16.685 6.002 1.00 79.94 162 ALA A CA 1
ATOM 1330 C C . ALA A 1 162 ? -12.273 17.545 6.754 1.00 79.94 162 ALA A C 1
ATOM 1332 O O . ALA A 1 162 ? -12.040 18.731 6.987 1.00 79.94 162 ALA A O 1
ATOM 1333 N N . GLN A 1 163 ? -13.414 16.961 7.129 1.00 71.88 163 GLN A N 1
ATOM 1334 C CA . GLN A 1 163 ? -14.505 17.640 7.833 1.00 71.88 163 GLN A CA 1
ATOM 1335 C C . GLN A 1 163 ? -14.373 17.611 9.362 1.00 71.88 163 GLN A C 1
ATOM 1337 O O . GLN A 1 163 ? -15.059 18.378 10.040 1.00 71.88 163 GLN A O 1
ATOM 1342 N N . VAL A 1 164 ? -13.510 16.755 9.921 1.00 57.88 164 VAL A N 1
ATOM 1343 C CA . VAL A 1 164 ? -13.250 16.706 11.367 1.00 57.88 164 VAL A CA 1
ATOM 1344 C C . VAL A 1 164 ? -12.456 17.955 11.771 1.00 57.88 164 VAL A C 1
ATOM 1346 O O . VAL A 1 164 ? -11.231 17.992 11.670 1.00 57.88 164 VAL A O 1
ATOM 1349 N N . ARG A 1 165 ? -13.186 18.983 12.212 1.00 46.72 165 ARG A N 1
ATOM 1350 C CA . ARG A 1 165 ? -12.687 20.062 13.075 1.00 46.72 165 ARG A CA 1
ATOM 1351 C C . ARG A 1 165 ? -12.765 19.645 14.538 1.00 46.72 165 ARG A C 1
ATOM 1353 O O . ARG A 1 165 ? -13.736 18.936 14.893 1.00 46.72 165 ARG A O 1
#

Radius of gyration: 16.39 Å; chains: 1; bounding box: 38×34×47 Å

Foldseek 3Di:
DLVCLVPQDLAESPVLLVCLVVVCCLPPLLVCCLPPVVPVVSNLVSLSVLLSSLAQRDPNHPPNVSSLVSNLVNLVSCLPSCVLLSLVVLLPVLLVDADPRHDPVSVSSVCSSVSSLVSSLPRAADDCVPDDPVRNVSNCSNVSSVVVCVVSVVVVVVVSVVPRD